Protein AF-A0A7C4MY46-F1 (afdb_monomer_lite)

Foldseek 3Di:
DVVVVVVVVVVVVVVVPPDDPDPDQPFPDWDADPNDTDGDGDPQADACADPVRDGRDVSHADPDCDPNPDDHQAKEFDPAADPVDNQKGWIAGSRHRDIDIDGPPPPPDHHYDDDDPDPPPPPPDPDPCVVVVVVVVVVVVVVVCVVPVPD

Structure (mmCIF, N/CA/C/O backbone):
data_AF-A0A7C4MY46-F1
#
_entry.id   AF-A0A7C4MY46-F1
#
loop_
_atom_site.group_PDB
_atom_site.id
_atom_site.type_symbol
_atom_site.label_atom_id
_atom_site.label_alt_id
_atom_site.label_comp_id
_atom_site.label_asym_id
_atom_site.label_entity_id
_atom_site.label_seq_id
_atom_site.pdbx_PDB_ins_code
_atom_site.Cartn_x
_atom_site.Cartn_y
_atom_site.Cartn_z
_atom_site.occupancy
_atom_site.B_iso_or_equiv
_atom_site.auth_seq_id
_atom_site.auth_comp_id
_atom_site.auth_asym_id
_atom_site.auth_atom_id
_atom_site.pdbx_PDB_model_num
ATOM 1 N N . MET A 1 1 ? -30.940 -7.535 53.874 1.00 59.25 1 MET A N 1
ATOM 2 C CA . MET A 1 1 ? -29.503 -7.270 53.611 1.00 59.25 1 MET A CA 1
ATOM 3 C C . MET A 1 1 ? -28.873 -8.304 52.675 1.00 59.25 1 MET A C 1
ATOM 5 O O . MET A 1 1 ? -28.311 -7.906 51.667 1.00 59.25 1 MET A O 1
ATOM 9 N N . LYS A 1 2 ? -29.052 -9.612 52.913 1.00 67.44 2 LYS A N 1
ATOM 10 C CA . LYS A 1 2 ? -28.410 -10.691 52.131 1.00 67.44 2 LYS A CA 1
ATOM 11 C C . LYS A 1 2 ? -28.708 -10.680 50.615 1.00 67.44 2 LYS A C 1
ATOM 13 O O . LYS A 1 2 ? -27.791 -10.806 49.820 1.00 67.44 2 LYS A O 1
ATOM 18 N N . LYS A 1 3 ? -29.957 -10.431 50.196 1.00 65.06 3 LYS A N 1
ATOM 19 C CA . LYS A 1 3 ? -30.348 -10.430 48.765 1.00 65.06 3 LYS A CA 1
ATOM 20 C C . LYS A 1 3 ? -29.743 -9.274 47.947 1.00 65.06 3 LYS A C 1
ATOM 22 O O . LYS A 1 3 ? -29.392 -9.471 46.793 1.00 65.06 3 LYS A O 1
ATOM 27 N N . LYS A 1 4 ? -29.588 -8.087 48.554 1.00 70.75 4 LYS A N 1
ATOM 28 C CA . LYS A 1 4 ? -28.952 -6.919 47.908 1.00 70.75 4 LYS A CA 1
ATOM 29 C C . LYS A 1 4 ? -27.445 -7.125 47.734 1.00 70.75 4 LYS A C 1
ATOM 31 O O . LYS A 1 4 ? -26.897 -6.714 46.723 1.00 70.75 4 LYS A O 1
ATOM 36 N N . LEU A 1 5 ? -26.810 -7.800 48.696 1.00 79.12 5 LEU A N 1
ATOM 37 C CA . LEU 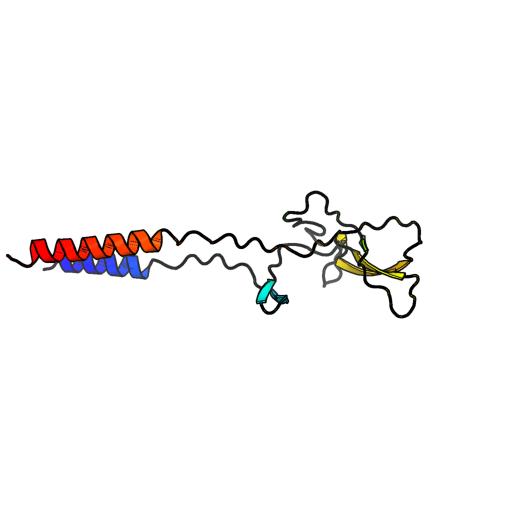A 1 5 ? -25.393 -8.155 48.631 1.00 79.12 5 LEU A CA 1
ATOM 38 C C . LEU A 1 5 ? -25.117 -9.144 47.489 1.00 79.12 5 LEU A C 1
ATOM 40 O O . LEU A 1 5 ? -24.181 -8.942 46.732 1.00 79.12 5 LEU A O 1
ATOM 44 N N . VAL A 1 6 ? -25.970 -10.161 47.324 1.00 81.75 6 VAL A N 1
ATOM 45 C CA . VAL A 1 6 ? -25.846 -11.156 46.243 1.00 81.75 6 VAL A CA 1
ATOM 46 C C . VAL A 1 6 ? -26.007 -10.514 44.862 1.00 81.75 6 VAL A C 1
ATOM 48 O O . VAL A 1 6 ? -25.220 -10.791 43.967 1.00 81.75 6 VAL A O 1
ATOM 51 N N . LEU A 1 7 ? -26.980 -9.614 44.697 1.00 81.50 7 LEU A N 1
ATOM 52 C CA . LEU A 1 7 ? -27.200 -8.895 43.436 1.00 81.50 7 LEU A CA 1
ATOM 53 C C . LEU A 1 7 ? -26.032 -7.969 43.077 1.00 81.50 7 LEU A C 1
ATOM 55 O O . LEU A 1 7 ? -25.641 -7.906 41.915 1.00 81.50 7 LEU A O 1
ATOM 59 N N . LEU A 1 8 ? -25.454 -7.296 44.078 1.00 84.56 8 LEU A N 1
ATOM 60 C CA . LEU A 1 8 ? -24.247 -6.495 43.895 1.00 84.56 8 LEU A CA 1
ATOM 61 C C . LEU A 1 8 ? -23.076 -7.382 43.457 1.00 84.56 8 LEU A C 1
ATOM 63 O O . LEU A 1 8 ? -22.384 -7.043 42.512 1.00 84.56 8 LEU A O 1
ATOM 67 N N . LEU A 1 9 ? -22.904 -8.544 44.091 1.00 84.19 9 LEU A N 1
ATOM 68 C CA . LEU A 1 9 ? -21.818 -9.473 43.784 1.00 84.19 9 LEU A CA 1
ATOM 69 C C . LEU A 1 9 ? -21.929 -10.033 42.360 1.00 84.19 9 LEU A C 1
ATOM 71 O O . LEU A 1 9 ? -20.932 -10.083 41.652 1.00 84.19 9 LEU A O 1
ATOM 75 N N . ILE A 1 10 ? -23.140 -10.377 41.911 1.00 82.88 10 ILE A N 1
ATOM 76 C CA . ILE A 1 10 ? -23.393 -10.831 40.534 1.00 82.88 10 ILE A CA 1
ATOM 77 C C . ILE A 1 10 ? -23.103 -9.711 39.528 1.00 82.88 10 ILE A C 1
ATOM 79 O O . ILE A 1 10 ? -22.441 -9.957 38.525 1.00 82.88 10 ILE A O 1
ATOM 83 N N . ALA A 1 11 ? -23.548 -8.479 39.796 1.00 79.50 11 ALA A N 1
ATOM 84 C CA . ALA A 1 11 ? -23.280 -7.342 38.917 1.00 79.50 11 ALA A CA 1
ATOM 85 C C . ALA A 1 11 ? -21.778 -7.032 38.823 1.00 79.50 11 ALA A C 1
ATOM 87 O O . ALA A 1 11 ? -21.272 -6.802 37.728 1.00 79.50 11 ALA A O 1
ATOM 88 N N . THR A 1 12 ? -21.053 -7.090 39.945 1.00 79.69 12 THR A N 1
ATOM 89 C CA . THR A 1 12 ? -19.595 -6.926 39.962 1.00 79.69 12 THR A CA 1
ATOM 90 C C . THR A 1 12 ? -18.913 -8.034 39.169 1.00 79.69 12 THR A C 1
ATOM 92 O O . THR A 1 12 ? -18.042 -7.745 38.363 1.00 79.69 12 THR A O 1
ATOM 95 N N . VAL A 1 13 ? -19.344 -9.288 39.327 1.00 80.25 13 VAL A N 1
ATOM 96 C CA . VAL A 1 13 ? -18.804 -10.424 38.567 1.00 80.25 13 VAL A CA 1
ATOM 97 C C . VAL A 1 13 ? -19.030 -10.232 37.064 1.00 80.25 13 VAL A C 1
ATOM 99 O O . VAL A 1 13 ? -18.082 -10.334 36.297 1.00 80.25 13 VAL A O 1
ATOM 102 N N . VAL A 1 14 ? -20.239 -9.871 36.630 1.00 73.94 14 VAL A N 1
ATOM 103 C CA . VAL A 1 14 ? -20.543 -9.638 35.205 1.00 73.94 14 VAL A CA 1
ATOM 104 C C . VAL A 1 14 ? -19.739 -8.465 34.631 1.00 73.94 14 VAL A C 1
ATOM 106 O O . VAL A 1 14 ? -19.230 -8.571 33.519 1.00 73.94 14 VAL A O 1
ATOM 109 N N . LEU A 1 15 ? -19.558 -7.383 35.393 1.00 73.56 15 LEU A N 1
ATOM 110 C CA . LEU A 1 15 ? -18.719 -6.245 34.992 1.00 73.56 15 LEU A CA 1
ATOM 111 C C . LEU A 1 15 ? -17.220 -6.584 34.989 1.00 73.56 15 LEU A C 1
ATOM 113 O O . LEU A 1 15 ? -16.466 -6.015 34.208 1.00 73.56 15 LEU A O 1
ATOM 117 N N . CYS A 1 16 ? -16.778 -7.531 35.819 1.00 70.25 16 CYS A N 1
ATOM 118 C CA . CYS A 1 16 ? -15.416 -8.060 35.770 1.00 70.25 16 CYS A CA 1
ATOM 119 C C . CYS A 1 16 ? -15.196 -9.017 34.583 1.00 70.25 16 CYS A C 1
ATOM 121 O O . CYS A 1 16 ? -14.059 -9.169 34.146 1.00 70.25 16 CYS A O 1
ATOM 123 N N . PHE A 1 17 ? -16.256 -9.639 34.051 1.00 63.88 17 PHE A N 1
ATOM 124 C CA . PHE A 1 17 ? -16.200 -10.538 32.890 1.00 63.88 17 PHE A CA 1
ATOM 125 C C . PHE A 1 17 ? -16.529 -9.865 31.549 1.00 63.88 17 PHE A C 1
ATOM 127 O O . PHE A 1 17 ? -16.391 -10.508 30.508 1.00 63.88 17 PHE A O 1
ATOM 134 N N . SER A 1 18 ? -16.903 -8.581 31.524 1.00 60.41 18 SER A N 1
ATOM 135 C CA . SER A 1 18 ? -16.981 -7.814 30.277 1.00 60.41 18 SER A CA 1
ATOM 136 C C . SER A 1 18 ? -15.571 -7.456 29.799 1.00 60.41 18 SER A C 1
ATOM 138 O O . SER A 1 18 ? -15.110 -6.323 29.935 1.00 60.41 18 SER A O 1
ATOM 140 N N . GLY A 1 19 ? -14.858 -8.451 29.277 1.00 62.50 19 GLY A N 1
ATOM 141 C CA . GLY A 1 19 ? -13.634 -8.236 28.522 1.00 62.50 19 GLY A CA 1
ATOM 142 C C . GLY A 1 19 ? -13.950 -7.486 27.231 1.00 62.50 19 GLY A C 1
ATOM 143 O O . GLY A 1 19 ? -14.938 -7.769 26.554 1.00 62.50 19 GLY A O 1
ATOM 144 N N . VAL A 1 20 ? -13.110 -6.514 26.890 1.00 61.84 20 VAL A N 1
ATOM 145 C CA . VAL A 1 20 ? -13.153 -5.849 25.587 1.00 61.84 20 VAL A CA 1
ATOM 146 C C . VAL A 1 20 ? -12.755 -6.894 24.544 1.00 61.84 20 VAL A C 1
ATOM 148 O O . VAL A 1 20 ? -11.622 -7.375 24.556 1.00 61.84 20 VAL A O 1
ATOM 151 N N . ALA A 1 21 ? -13.680 -7.288 23.670 1.00 49.81 21 ALA A N 1
ATOM 152 C CA . ALA A 1 21 ? -13.333 -8.089 22.504 1.00 49.81 21 ALA A CA 1
ATOM 153 C C . ALA A 1 21 ? -12.524 -7.198 21.552 1.00 49.81 21 ALA A C 1
ATOM 155 O O . ALA A 1 21 ? -13.084 -6.402 20.803 1.00 49.81 21 ALA A O 1
ATOM 156 N N . ASN A 1 22 ? -11.197 -7.284 21.632 1.00 54.50 22 ASN A N 1
ATOM 157 C CA . ASN A 1 22 ? -10.300 -6.613 20.701 1.00 54.50 22 ASN A CA 1
ATOM 158 C C . ASN A 1 22 ? -10.027 -7.559 19.531 1.00 54.50 22 ASN A C 1
ATOM 160 O O . ASN A 1 22 ? -9.252 -8.505 19.662 1.00 54.50 22 ASN A O 1
ATOM 164 N N . ALA A 1 23 ? -10.651 -7.300 18.383 1.00 48.16 23 ALA A N 1
ATOM 165 C CA . ALA A 1 23 ? -10.155 -7.819 17.115 1.00 48.16 23 ALA A CA 1
ATOM 166 C C . ALA A 1 23 ? -8.896 -7.011 16.765 1.00 48.16 23 ALA A C 1
ATOM 168 O O . ALA A 1 23 ? -8.983 -5.865 16.327 1.00 48.16 23 ALA A O 1
ATOM 169 N N . TYR A 1 24 ? -7.719 -7.557 17.070 1.00 50.22 24 TYR A N 1
ATOM 170 C CA . TYR A 1 24 ? -6.454 -6.901 16.755 1.00 50.22 24 TYR A CA 1
ATOM 171 C C . TYR A 1 24 ? -6.040 -7.275 15.333 1.00 50.22 24 TYR A C 1
ATOM 173 O O . TYR A 1 24 ? -5.663 -8.415 15.072 1.00 50.22 24 TYR A O 1
ATOM 181 N N . PHE A 1 25 ? -6.095 -6.311 14.419 1.00 52.97 25 PHE A N 1
ATOM 182 C CA . PHE A 1 25 ? -5.407 -6.433 13.139 1.00 52.97 25 PHE A CA 1
ATOM 183 C C . PHE A 1 25 ? -3.900 -6.366 13.396 1.00 52.97 25 PHE A C 1
ATOM 185 O O . PHE A 1 25 ? -3.423 -5.440 14.056 1.00 52.97 25 PHE A O 1
ATOM 192 N N . GLY A 1 26 ? -3.152 -7.358 12.906 1.00 54.44 26 GLY A N 1
ATOM 193 C CA . GLY A 1 26 ? -1.701 -7.428 13.054 1.00 54.44 26 GLY A CA 1
ATOM 194 C C . GLY A 1 26 ? -1.027 -6.215 12.414 1.00 54.44 26 GLY A C 1
ATOM 195 O O . GLY A 1 26 ? -0.856 -6.156 11.200 1.00 54.44 26 GLY A O 1
ATOM 196 N N . LYS A 1 27 ? -0.655 -5.231 13.233 1.00 59.16 27 LYS A N 1
ATOM 197 C CA . LYS A 1 27 ? 0.074 -4.043 12.791 1.00 59.16 27 LYS A CA 1
ATOM 198 C C . LYS A 1 27 ? 1.503 -4.434 12.421 1.00 59.16 27 LYS A C 1
ATOM 200 O O . LYS A 1 27 ? 2.279 -4.808 13.295 1.00 59.16 27 LYS A O 1
ATOM 205 N N . ILE A 1 28 ? 1.861 -4.290 11.147 1.00 60.91 28 ILE A N 1
ATOM 206 C CA . ILE A 1 28 ? 3.232 -4.538 10.668 1.00 60.91 28 ILE A CA 1
ATOM 207 C C . ILE A 1 28 ? 4.094 -3.269 10.640 1.00 60.91 28 ILE A C 1
ATOM 209 O O . ILE A 1 28 ? 5.316 -3.353 10.562 1.00 60.91 28 ILE A O 1
ATOM 213 N N . GLY A 1 29 ? 3.478 -2.086 10.735 1.00 68.00 29 GLY A N 1
ATOM 214 C CA . GLY A 1 29 ? 4.193 -0.811 10.766 1.00 68.00 29 GLY A CA 1
ATOM 215 C C . GLY A 1 29 ? 3.273 0.410 10.769 1.00 68.00 29 GLY A C 1
ATOM 216 O O . GLY A 1 29 ? 2.050 0.292 10.874 1.00 68.00 29 GLY A O 1
ATOM 217 N N . THR A 1 30 ? 3.870 1.595 10.662 1.00 65.31 30 THR A N 1
ATOM 218 C CA . THR A 1 30 ? 3.178 2.879 10.461 1.00 65.31 30 THR A CA 1
ATOM 219 C C . THR A 1 30 ? 3.815 3.630 9.303 1.00 65.31 30 THR A C 1
ATOM 221 O O . THR A 1 30 ? 5.034 3.780 9.286 1.00 65.31 30 THR A O 1
ATOM 224 N N . ALA A 1 31 ? 3.007 4.130 8.372 1.00 64.50 31 ALA A N 1
ATOM 225 C CA . ALA A 1 31 ? 3.444 5.062 7.338 1.00 64.50 31 ALA A CA 1
ATOM 226 C C . ALA A 1 31 ? 2.973 6.479 7.691 1.00 64.50 31 ALA A C 1
ATOM 228 O O . ALA A 1 31 ? 1.809 6.664 8.041 1.00 64.50 31 ALA A O 1
ATOM 229 N N . ASN A 1 32 ? 3.851 7.478 7.586 1.00 74.31 32 ASN A N 1
ATOM 230 C CA . ASN A 1 32 ? 3.467 8.882 7.729 1.00 74.31 32 ASN A CA 1
ATOM 231 C C . ASN A 1 32 ? 3.147 9.464 6.346 1.00 74.31 32 ASN A C 1
ATOM 233 O O . ASN A 1 32 ? 3.999 9.459 5.459 1.00 74.31 32 ASN A O 1
ATOM 237 N N . TYR A 1 33 ? 1.925 9.960 6.159 1.00 50.50 33 TYR A N 1
ATOM 238 C CA . TYR A 1 33 ? 1.517 10.645 4.934 1.00 50.50 33 TYR A CA 1
ATOM 239 C C . TYR A 1 33 ? 0.789 11.941 5.287 1.00 50.50 33 TYR A C 1
ATOM 241 O O . TYR A 1 33 ? -0.206 11.934 6.015 1.00 50.50 33 TYR A O 1
ATOM 249 N N . LEU A 1 34 ? 1.302 13.070 4.789 1.00 68.25 34 LEU A N 1
ATOM 250 C CA . LEU A 1 34 ? 0.796 14.417 5.093 1.00 68.25 34 LEU A CA 1
ATOM 251 C C . LEU A 1 34 ? 0.714 14.712 6.606 1.00 68.25 34 LEU A C 1
ATOM 253 O O . LEU A 1 34 ? -0.233 15.341 7.075 1.00 68.25 34 LEU A O 1
ATOM 257 N N . GLY A 1 35 ? 1.691 14.232 7.383 1.00 78.62 35 GLY A N 1
ATOM 258 C CA . GLY A 1 35 ? 1.763 14.473 8.827 1.00 78.62 35 GLY A CA 1
ATOM 259 C C . GLY A 1 35 ? 0.797 13.635 9.668 1.00 78.62 35 GLY A C 1
ATOM 260 O O . GLY A 1 35 ? 0.684 13.875 10.868 1.00 78.62 35 GLY A O 1
ATOM 261 N N . ARG A 1 36 ? 0.110 12.652 9.070 1.00 64.88 36 ARG A N 1
ATOM 262 C CA . ARG A 1 36 ? -0.701 11.662 9.792 1.00 64.88 36 ARG A CA 1
ATOM 263 C C . ARG A 1 36 ? -0.086 10.275 9.688 1.00 64.88 36 ARG A C 1
ATOM 265 O O . ARG A 1 36 ? 0.359 9.878 8.613 1.00 64.88 36 ARG A O 1
ATOM 272 N N . ASP A 1 37 ? -0.121 9.542 10.796 1.00 78.56 37 ASP A N 1
ATOM 273 C CA . ASP A 1 37 ? 0.337 8.157 10.861 1.00 78.56 37 ASP A CA 1
ATOM 274 C C . ASP A 1 37 ? -0.802 7.203 10.494 1.00 78.56 37 ASP A C 1
ATOM 276 O O . ASP A 1 37 ? -1.866 7.203 11.116 1.00 78.56 37 ASP A O 1
ATOM 280 N N . TYR A 1 38 ? -0.564 6.366 9.492 1.00 63.09 38 TYR A N 1
ATOM 281 C CA . TYR A 1 38 ? -1.462 5.307 9.050 1.00 63.09 38 TYR A CA 1
ATOM 282 C C . TYR A 1 38 ? -0.866 3.967 9.463 1.00 63.09 38 TYR A C 1
ATOM 284 O O . TYR A 1 38 ? 0.312 3.702 9.221 1.00 63.09 38 TYR A O 1
ATOM 292 N N . ASN A 1 39 ? -1.665 3.108 10.095 1.00 64.25 39 ASN A N 1
ATOM 293 C CA . ASN A 1 39 ? -1.233 1.743 10.378 1.00 64.25 39 ASN A CA 1
ATOM 294 C C . ASN A 1 39 ? -1.138 0.970 9.057 1.00 64.25 39 ASN A C 1
ATOM 296 O O . ASN A 1 39 ? -2.101 0.927 8.295 1.00 64.25 39 ASN A O 1
ATOM 300 N N . LEU A 1 40 ? 0.011 0.344 8.813 1.00 60.22 40 LEU A N 1
ATOM 301 C CA . LEU A 1 40 ? 0.175 -0.617 7.731 1.00 60.22 40 LEU A CA 1
ATOM 302 C C . LEU A 1 40 ? -0.437 -1.935 8.212 1.00 60.22 40 LEU A C 1
ATOM 304 O O . LEU A 1 40 ? 0.064 -2.556 9.156 1.00 60.22 40 LEU A O 1
ATOM 308 N N . ILE A 1 41 ? -1.561 -2.302 7.607 1.00 56.72 41 ILE A N 1
ATOM 309 C CA . ILE A 1 41 ? -2.269 -3.558 7.847 1.00 56.72 41 ILE A CA 1
ATOM 310 C C . ILE A 1 41 ? -1.864 -4.488 6.703 1.00 56.72 41 ILE A C 1
ATOM 312 O O . ILE A 1 41 ? -1.993 -4.117 5.539 1.00 56.72 41 ILE A O 1
ATOM 316 N N . TYR A 1 42 ? -1.306 -5.652 7.028 1.00 57.44 42 TYR A N 1
ATOM 317 C CA . TYR A 1 42 ? -0.928 -6.659 6.040 1.00 57.44 42 TYR A CA 1
ATOM 318 C C . TYR A 1 42 ? -1.959 -7.772 6.063 1.00 57.44 42 TYR A C 1
ATOM 320 O O . TYR A 1 42 ? -2.093 -8.450 7.082 1.00 57.44 42 TYR A O 1
ATOM 328 N N . GLU A 1 43 ? -2.649 -7.982 4.946 1.00 55.75 43 GLU A N 1
ATOM 329 C CA . GLU A 1 43 ? -3.374 -9.230 4.746 1.00 55.75 43 GLU A CA 1
ATOM 330 C C . GLU A 1 43 ? -2.760 -9.997 3.580 1.00 55.75 43 GLU A C 1
ATOM 332 O O . GLU A 1 43 ? -2.830 -9.570 2.433 1.00 55.75 43 GLU A O 1
ATOM 337 N N . GLY A 1 44 ? -2.142 -11.130 3.908 1.00 60.88 44 GLY A N 1
ATOM 338 C CA . GLY A 1 44 ? -2.202 -12.343 3.094 1.00 60.88 44 GLY A CA 1
ATOM 339 C C . GLY A 1 44 ? -1.356 -12.441 1.828 1.00 60.88 44 GLY A C 1
ATOM 340 O O . GLY A 1 44 ? -1.271 -13.542 1.302 1.00 60.88 44 GLY A O 1
ATOM 341 N N . GLU A 1 45 ? -0.723 -11.374 1.343 1.00 65.38 45 GLU A N 1
ATOM 342 C CA . GLU A 1 45 ? -0.011 -11.439 0.058 1.00 65.38 45 GLU A CA 1
ATOM 343 C C . GLU A 1 45 ? 1.344 -12.144 0.157 1.00 65.38 45 GLU A C 1
ATOM 345 O O . GLU A 1 45 ? 2.343 -11.555 0.583 1.00 65.38 45 GLU A O 1
ATOM 350 N N . LEU A 1 46 ? 1.379 -13.420 -0.227 1.00 74.50 46 LEU A N 1
ATOM 351 C CA . LEU A 1 46 ? 2.565 -14.267 -0.174 1.00 74.50 46 LEU A CA 1
ATOM 352 C C . LEU A 1 46 ? 3.270 -14.319 -1.537 1.00 74.50 46 LEU A C 1
ATOM 354 O O . LEU A 1 46 ? 2.639 -14.521 -2.576 1.00 74.50 46 LEU A O 1
ATOM 358 N N . GLY A 1 47 ? 4.597 -14.184 -1.525 1.00 76.81 47 GLY A N 1
ATOM 359 C CA . GLY A 1 47 ? 5.417 -14.337 -2.727 1.00 76.81 47 GLY A CA 1
ATOM 360 C C . GLY A 1 47 ? 5.423 -15.774 -3.252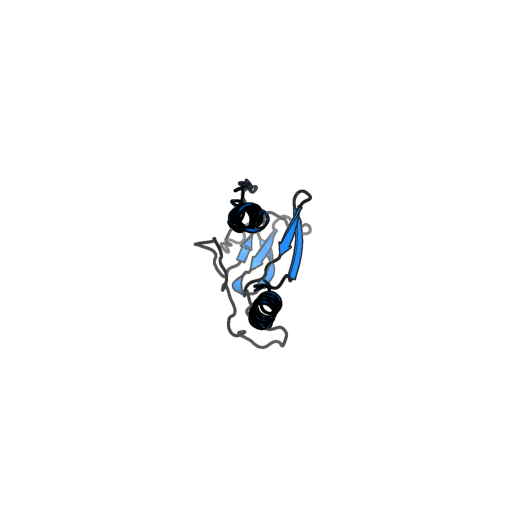 1.00 76.81 47 GLY A C 1
ATOM 361 O O . GLY A 1 47 ? 5.122 -16.720 -2.529 1.00 76.81 47 GLY A O 1
ATOM 362 N N . TYR A 1 48 ? 5.797 -15.949 -4.521 1.00 81.88 48 TYR A N 1
ATOM 363 C CA . TYR A 1 48 ? 5.861 -17.266 -5.173 1.00 81.88 48 TYR A CA 1
ATOM 364 C C . TYR A 1 48 ? 6.824 -18.247 -4.484 1.00 81.88 48 TYR A C 1
ATOM 366 O O . TYR A 1 48 ? 6.586 -19.457 -4.480 1.00 81.88 48 TYR A O 1
ATOM 374 N N . GLN A 1 49 ? 7.903 -17.731 -3.891 1.00 84.25 49 GLN A N 1
ATOM 375 C CA . GLN A 1 49 ? 8.891 -18.509 -3.144 1.00 84.25 49 GLN A CA 1
ATOM 376 C C . GLN A 1 49 ? 8.871 -18.112 -1.669 1.00 84.25 49 GLN A C 1
ATOM 378 O O . GLN A 1 49 ? 8.916 -16.925 -1.337 1.00 84.25 49 GLN A O 1
ATOM 383 N N . ALA A 1 50 ? 8.868 -19.109 -0.788 1.00 81.00 50 ALA A N 1
ATOM 384 C CA . ALA A 1 50 ? 8.997 -18.884 0.642 1.00 81.00 50 ALA A CA 1
ATOM 385 C C . ALA A 1 50 ? 10.446 -18.542 1.024 1.00 81.00 50 ALA A C 1
ATOM 387 O O . ALA A 1 50 ? 11.399 -18.825 0.297 1.00 81.00 50 ALA A O 1
ATOM 388 N N . LYS A 1 51 ? 10.633 -17.957 2.215 1.00 80.62 51 LYS A N 1
ATOM 389 C CA . LYS A 1 51 ? 11.964 -17.565 2.725 1.00 80.62 51 LYS A CA 1
ATOM 390 C C . LYS A 1 51 ? 12.926 -18.740 2.914 1.00 80.62 51 LYS A C 1
ATOM 392 O O . LYS A 1 51 ? 14.132 -18.530 2.962 1.00 80.62 51 LYS A O 1
ATOM 397 N N . ASP A 1 52 ? 12.398 -19.951 3.051 1.00 86.00 52 ASP A N 1
ATOM 398 C CA . ASP A 1 52 ? 13.174 -21.189 3.141 1.00 86.00 52 ASP A CA 1
ATOM 399 C C . ASP A 1 52 ? 13.550 -21.769 1.763 1.00 86.00 52 ASP A C 1
ATOM 401 O O . ASP A 1 52 ? 14.169 -22.828 1.690 1.00 86.00 52 ASP A O 1
ATOM 405 N N . GLY A 1 53 ? 13.199 -21.075 0.674 1.00 82.12 53 GLY A N 1
ATOM 406 C CA . GLY A 1 53 ? 13.474 -21.488 -0.698 1.00 82.12 53 GLY A CA 1
ATOM 407 C C . GLY A 1 53 ? 12.490 -22.517 -1.254 1.00 82.12 53 GLY A C 1
ATOM 408 O O . GLY A 1 53 ? 12.688 -22.976 -2.378 1.00 82.12 53 GLY A O 1
ATOM 409 N N . SER A 1 54 ? 11.438 -22.891 -0.517 1.00 85.56 54 SER A N 1
ATOM 410 C CA . SER A 1 54 ? 10.384 -23.761 -1.044 1.00 85.56 54 SER A CA 1
ATOM 411 C C . SER A 1 54 ? 9.511 -23.032 -2.076 1.00 85.56 54 SER A C 1
ATOM 413 O O . SER A 1 54 ? 9.211 -21.841 -1.945 1.00 85.56 54 SER A O 1
ATOM 415 N N . TYR A 1 55 ? 9.124 -23.748 -3.137 1.00 85.31 55 TYR A N 1
ATOM 416 C CA . TYR A 1 55 ? 8.308 -23.217 -4.228 1.00 85.31 55 TYR A CA 1
ATOM 417 C C . TYR A 1 55 ? 7.386 -24.293 -4.839 1.00 85.31 55 TYR A C 1
ATOM 419 O O . TYR A 1 55 ? 7.803 -25.449 -4.957 1.00 85.31 55 TYR A O 1
ATOM 427 N N . PRO A 1 56 ? 6.161 -23.930 -5.277 1.00 82.81 56 PRO A N 1
ATOM 428 C CA . PRO A 1 56 ? 5.479 -22.665 -4.987 1.00 82.81 56 PRO A CA 1
ATOM 429 C C . PRO A 1 56 ? 4.990 -22.604 -3.525 1.00 82.81 56 PRO A C 1
ATOM 431 O O . PRO A 1 56 ? 4.517 -23.604 -2.984 1.00 82.81 56 PRO A O 1
ATOM 434 N N . GLN A 1 57 ? 5.091 -21.439 -2.879 1.00 84.44 57 GLN A N 1
ATOM 435 C CA . GLN A 1 57 ? 4.624 -21.241 -1.499 1.00 84.44 57 GLN A CA 1
ATOM 436 C C . GLN A 1 57 ? 3.097 -21.442 -1.403 1.00 84.44 57 GLN A C 1
ATOM 438 O O . GLN A 1 57 ? 2.366 -20.784 -2.130 1.00 84.44 57 GLN A O 1
ATOM 443 N N . PRO A 1 58 ? 2.549 -22.285 -0.511 1.00 84.19 58 PRO A N 1
ATOM 444 C CA . PRO A 1 58 ? 1.097 -22.432 -0.382 1.00 84.19 58 PRO A CA 1
ATOM 445 C C . PRO A 1 58 ? 0.392 -21.092 -0.106 1.00 84.19 58 PRO A C 1
ATOM 447 O O . PRO A 1 58 ? 0.788 -20.366 0.804 1.00 84.19 58 PRO A O 1
ATOM 450 N N . GLY A 1 59 ? -0.650 -20.777 -0.882 1.00 81.12 59 GLY A N 1
ATOM 451 C CA . GLY A 1 59 ? -1.360 -19.493 -0.792 1.00 81.12 59 GLY A CA 1
ATOM 452 C C . GLY A 1 59 ? -0.619 -18.307 -1.421 1.00 81.12 59 GLY A C 1
ATOM 453 O O . GLY A 1 59 ? -0.918 -17.171 -1.078 1.00 81.12 59 GLY A O 1
ATOM 454 N N . TRP A 1 60 ? 0.362 -18.557 -2.294 1.00 82.06 60 TRP A N 1
ATOM 455 C CA . TRP A 1 60 ? 1.048 -17.517 -3.060 1.00 82.06 60 TRP A CA 1
ATOM 456 C C . TRP A 1 60 ? 0.121 -16.775 -4.032 1.00 82.06 60 TRP A C 1
ATOM 458 O O . TRP A 1 60 ? -0.880 -17.317 -4.507 1.00 82.06 60 TRP A O 1
ATOM 468 N N . GLY A 1 61 ? 0.536 -15.566 -4.404 1.00 77.81 61 GLY A N 1
ATOM 469 C CA . GLY A 1 61 ? -0.181 -14.720 -5.351 1.00 77.81 61 GLY A CA 1
ATOM 470 C C . GLY A 1 61 ? -1.227 -13.837 -4.679 1.00 77.81 61 GLY A C 1
ATOM 471 O O . GLY A 1 61 ? -1.288 -13.771 -3.457 1.00 77.81 61 GLY A O 1
ATOM 472 N N . LEU A 1 62 ? -2.024 -13.170 -5.519 1.00 80.25 62 LEU A N 1
ATOM 473 C CA . LEU A 1 62 ? -2.887 -12.048 -5.155 1.00 80.25 62 LEU A CA 1
ATOM 474 C C . LEU A 1 62 ? -4.114 -12.494 -4.339 1.00 80.25 62 LEU A C 1
ATOM 476 O O . LEU A 1 62 ? -5.162 -12.809 -4.904 1.00 80.25 62 LEU A O 1
ATOM 480 N N . CYS A 1 63 ? -3.966 -12.575 -3.019 1.00 77.38 63 CYS A N 1
ATOM 481 C CA . CYS A 1 63 ? -4.996 -13.075 -2.099 1.00 77.38 63 CYS A CA 1
ATOM 482 C C . CYS A 1 63 ? -5.836 -11.966 -1.443 1.00 77.38 63 CYS A C 1
ATOM 484 O O . CYS A 1 63 ? -6.869 -12.253 -0.838 1.00 77.38 63 CYS A O 1
ATOM 486 N N . ASN A 1 64 ? -5.408 -10.712 -1.556 1.00 73.38 64 ASN A N 1
ATOM 487 C CA . ASN A 1 64 ? -6.044 -9.533 -0.995 1.00 73.38 64 ASN A CA 1
ATOM 488 C C . ASN A 1 64 ? -5.977 -8.353 -1.973 1.00 73.38 64 ASN A C 1
ATOM 490 O O . ASN A 1 64 ? -5.087 -7.502 -1.945 1.00 73.38 64 ASN A O 1
ATOM 494 N N . THR A 1 65 ? -7.006 -8.261 -2.803 1.00 75.50 65 THR A N 1
ATOM 495 C CA . THR A 1 65 ? -7.157 -7.166 -3.759 1.00 75.50 65 THR A CA 1
ATOM 496 C C . THR A 1 65 ? -7.875 -5.951 -3.186 1.00 75.50 65 THR A C 1
ATOM 498 O O . THR A 1 65 ? -7.900 -4.921 -3.850 1.00 75.50 65 THR A O 1
ATOM 501 N N . GLY A 1 66 ? -8.455 -6.023 -1.980 1.00 77.00 66 GLY A N 1
ATOM 502 C CA . GLY A 1 66 ? -9.255 -4.934 -1.408 1.00 77.00 66 GLY A CA 1
ATOM 503 C C . GLY A 1 66 ? -10.272 -4.358 -2.406 1.00 77.00 66 GLY A C 1
ATOM 504 O O . GLY A 1 66 ? -11.013 -5.106 -3.038 1.00 77.00 66 GLY A O 1
ATOM 505 N N . ASP A 1 67 ? -10.252 -3.033 -2.581 1.00 77.88 67 ASP A N 1
ATOM 506 C CA . ASP A 1 67 ? -11.121 -2.283 -3.506 1.00 77.88 67 ASP A CA 1
ATOM 507 C C . ASP A 1 67 ? -10.671 -2.340 -4.988 1.00 77.88 67 ASP A C 1
ATOM 509 O O . ASP A 1 67 ? -11.221 -1.633 -5.836 1.00 77.88 67 ASP A O 1
ATOM 513 N N . PHE A 1 68 ? -9.637 -3.116 -5.332 1.00 78.50 68 PHE A N 1
ATOM 514 C CA . PHE A 1 68 ? -9.123 -3.196 -6.701 1.00 78.50 68 PHE A CA 1
ATOM 515 C C . PHE A 1 68 ? -9.754 -4.362 -7.485 1.00 78.50 68 PHE A C 1
ATOM 517 O O . PHE A 1 68 ? -9.288 -5.496 -7.416 1.00 78.50 68 PHE A O 1
ATOM 524 N N . ASP A 1 69 ? -10.750 -4.066 -8.324 1.00 79.31 69 ASP A N 1
ATOM 525 C CA . ASP A 1 69 ? -11.492 -5.075 -9.112 1.00 79.31 69 ASP A CA 1
ATOM 526 C C . ASP A 1 69 ? -10.681 -5.749 -10.241 1.00 79.31 69 ASP A C 1
ATOM 528 O O . ASP A 1 69 ? -11.049 -6.810 -10.749 1.00 79.31 69 ASP A O 1
ATOM 532 N N . HIS A 1 70 ? -9.578 -5.129 -10.670 1.00 82.69 70 HIS A N 1
ATOM 533 C CA . HIS A 1 70 ? -8.787 -5.567 -11.830 1.00 82.69 70 HIS A CA 1
ATOM 534 C C . HIS A 1 70 ? -7.285 -5.648 -11.544 1.00 82.69 70 HIS A C 1
ATOM 536 O O . HIS A 1 70 ? -6.463 -5.580 -12.463 1.00 82.69 70 HIS A O 1
ATOM 542 N N . LEU A 1 71 ? -6.913 -5.773 -10.269 1.00 86.31 71 LEU A N 1
ATOM 543 C CA . LEU A 1 71 ? -5.524 -6.002 -9.902 1.00 86.31 71 LEU A CA 1
ATOM 544 C C . LEU A 1 71 ? -5.117 -7.417 -10.331 1.00 86.31 71 LEU A C 1
ATOM 546 O O . LEU A 1 71 ? -5.817 -8.389 -10.059 1.00 86.31 71 LEU A O 1
ATOM 550 N N . GLN A 1 72 ? -3.995 -7.525 -11.034 1.00 86.25 72 GLN A N 1
ATOM 551 C CA . GLN A 1 72 ? -3.459 -8.793 -11.514 1.00 86.25 72 GLN A CA 1
ATOM 552 C C . GLN A 1 72 ? -2.170 -9.130 -10.770 1.00 86.25 72 GLN A C 1
ATOM 554 O O . GLN A 1 72 ? -1.408 -8.247 -10.381 1.00 86.25 72 GLN A O 1
ATOM 559 N N . ALA A 1 73 ? -1.881 -10.423 -10.628 1.00 85.56 73 ALA A N 1
ATOM 560 C CA . ALA A 1 73 ? -0.616 -10.921 -10.091 1.00 85.56 73 ALA A CA 1
ATOM 561 C C . ALA A 1 73 ? 0.545 -10.751 -11.101 1.00 85.56 73 ALA A C 1
ATOM 563 O O . ALA A 1 73 ? 1.273 -11.698 -11.380 1.00 85.56 73 ALA A O 1
ATOM 564 N N . ALA A 1 74 ? 0.705 -9.554 -11.663 1.00 85.50 74 ALA A N 1
ATOM 565 C CA . ALA A 1 74 ? 1.641 -9.211 -12.730 1.00 85.50 74 ALA A CA 1
ATOM 566 C C . ALA A 1 74 ? 2.577 -8.066 -12.307 1.00 85.50 74 ALA A C 1
ATOM 568 O O . ALA A 1 74 ? 2.494 -7.568 -11.180 1.00 85.50 74 ALA A O 1
ATOM 569 N N . ALA A 1 75 ? 3.471 -7.666 -13.212 1.00 87.50 75 ALA A N 1
ATOM 570 C CA . ALA A 1 75 ? 4.343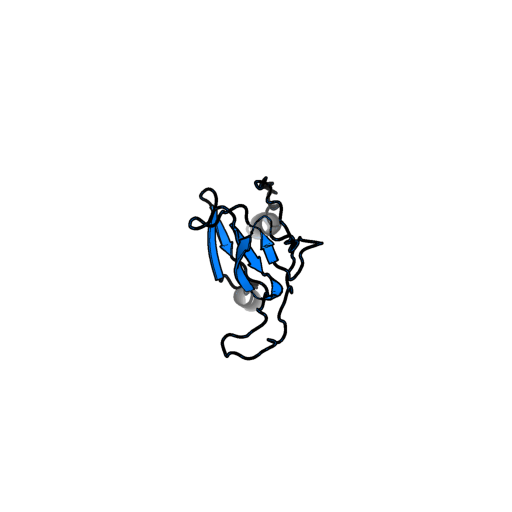 -6.516 -13.027 1.00 87.50 75 ALA A CA 1
ATOM 571 C C . ALA A 1 75 ? 3.651 -5.200 -13.415 1.00 87.50 75 ALA A C 1
ATOM 573 O O . ALA A 1 75 ? 2.991 -5.103 -14.455 1.00 87.50 75 ALA A O 1
ATOM 574 N N . TYR A 1 76 ? 3.820 -4.193 -12.559 1.00 88.69 76 TYR A N 1
ATOM 575 C CA . TYR A 1 76 ? 3.275 -2.851 -12.717 1.00 88.69 76 TYR A CA 1
ATOM 576 C C . TYR A 1 76 ? 4.392 -1.815 -12.714 1.00 88.69 76 TYR A C 1
ATOM 578 O O . TYR A 1 76 ? 5.235 -1.812 -11.814 1.00 88.69 76 TYR A O 1
ATOM 586 N N . TRP A 1 77 ? 4.354 -0.894 -13.676 1.00 89.69 77 TRP A N 1
ATOM 587 C CA . TRP A 1 77 ? 5.253 0.255 -13.694 1.00 89.69 77 TRP A CA 1
ATOM 588 C C . TRP A 1 77 ? 4.960 1.229 -12.556 1.00 89.69 77 TRP A C 1
ATOM 590 O O . TRP A 1 77 ? 3.805 1.516 -12.229 1.00 89.69 77 TRP A O 1
ATOM 600 N N . SER A 1 78 ? 6.025 1.830 -12.036 1.00 85.44 78 SER A N 1
ATOM 601 C CA . SER A 1 78 ? 5.964 3.073 -11.277 1.00 85.44 78 SER A CA 1
ATOM 602 C C . SER A 1 78 ? 6.349 4.266 -12.155 1.00 85.44 78 SER A C 1
ATOM 604 O O . SER A 1 78 ? 7.026 4.126 -13.171 1.00 85.44 78 SER A O 1
ATOM 606 N N . SER A 1 79 ? 5.967 5.473 -11.737 1.00 84.00 79 SER A N 1
ATOM 607 C CA . SER A 1 79 ? 6.403 6.714 -12.391 1.00 84.00 79 SER A CA 1
ATOM 608 C C . SER A 1 79 ? 7.853 7.101 -12.064 1.00 84.00 79 SER A C 1
ATOM 610 O O . SER A 1 79 ? 8.285 8.196 -12.417 1.00 84.00 79 SER A O 1
ATOM 612 N N . THR A 1 80 ? 8.589 6.265 -11.328 1.00 89.38 80 THR A N 1
ATOM 613 C CA . THR A 1 80 ? 9.964 6.544 -10.912 1.00 89.38 80 THR A CA 1
ATOM 614 C C . THR A 1 80 ? 10.935 5.986 -11.944 1.00 89.38 80 THR A C 1
ATOM 616 O O . THR A 1 80 ? 11.004 4.778 -12.159 1.00 89.38 80 THR A O 1
ATOM 619 N N . GLU A 1 81 ? 11.715 6.867 -12.564 1.00 93.00 81 GLU A N 1
ATOM 620 C CA . GLU A 1 81 ? 12.756 6.470 -13.513 1.00 93.00 81 GLU A CA 1
ATOM 621 C C . GLU A 1 81 ? 13.954 5.835 -12.804 1.00 93.00 81 GLU A C 1
ATOM 623 O O . GLU A 1 81 ? 14.309 6.202 -11.677 1.00 93.00 81 GLU A O 1
ATOM 628 N N . TYR A 1 82 ? 14.603 4.889 -13.480 1.00 92.75 82 TYR A N 1
ATOM 629 C CA . TYR A 1 82 ? 15.853 4.329 -12.994 1.00 92.75 82 TYR A CA 1
ATOM 630 C C . TYR A 1 82 ? 16.995 5.319 -13.254 1.00 92.75 82 TYR A C 1
ATOM 632 O O . TYR A 1 82 ? 17.310 5.657 -14.392 1.00 92.75 82 TYR A O 1
ATOM 640 N N . SER A 1 83 ? 17.633 5.804 -12.189 1.00 94.44 83 SER A N 1
ATOM 641 C CA . SER A 1 83 ? 18.568 6.937 -12.270 1.00 94.44 83 SER A CA 1
ATOM 642 C C . SER A 1 83 ? 19.813 6.679 -13.125 1.00 94.44 83 SER A C 1
ATOM 644 O O . SER A 1 83 ? 20.377 7.622 -13.675 1.00 94.44 83 SER A O 1
ATOM 646 N N . LEU A 1 84 ? 20.249 5.421 -13.236 1.00 95.19 84 LEU A N 1
ATOM 647 C CA . LEU A 1 84 ? 21.417 5.021 -14.028 1.00 95.19 84 LEU A CA 1
ATOM 648 C C . LEU A 1 84 ? 21.102 4.884 -15.525 1.00 95.19 84 LEU A C 1
ATOM 650 O O . LEU A 1 84 ? 21.998 5.054 -16.349 1.00 95.19 84 LEU A O 1
ATOM 654 N N . ASN A 1 85 ? 19.846 4.603 -15.879 1.00 92.31 85 ASN A N 1
ATOM 655 C CA . ASN A 1 85 ? 19.383 4.531 -17.259 1.00 92.31 85 ASN A CA 1
ATOM 656 C C . ASN A 1 85 ? 17.948 5.067 -17.354 1.00 92.31 85 ASN A C 1
ATOM 658 O O . ASN A 1 85 ? 17.000 4.316 -17.124 1.00 92.31 85 ASN A O 1
ATOM 662 N N . PRO A 1 86 ? 17.765 6.329 -17.774 1.00 91.75 86 PRO A N 1
ATOM 663 C CA . PRO A 1 86 ? 16.441 6.921 -17.940 1.00 91.75 86 PRO A CA 1
ATOM 664 C C . PRO A 1 86 ? 15.590 6.276 -19.039 1.00 91.75 86 PRO A C 1
ATOM 666 O O . PRO A 1 86 ? 14.463 6.709 -19.244 1.00 91.75 86 PRO A O 1
ATOM 669 N N . SER A 1 87 ? 16.092 5.285 -19.782 1.00 90.94 87 SER A N 1
ATOM 670 C CA . SER A 1 87 ? 15.255 4.459 -20.668 1.00 90.94 87 SER A CA 1
ATOM 671 C C . SER A 1 87 ? 14.437 3.424 -19.889 1.00 90.94 87 SER A C 1
ATOM 673 O O . SER A 1 87 ? 13.461 2.902 -20.429 1.00 90.94 87 SER A O 1
ATOM 675 N N . ASP A 1 88 ? 14.790 3.190 -18.623 1.00 91.19 88 ASP A N 1
ATOM 676 C CA . ASP A 1 88 ? 14.152 2.234 -17.730 1.00 91.19 88 ASP A CA 1
ATOM 677 C C . ASP A 1 88 ? 13.328 2.945 -16.640 1.00 91.19 88 ASP A C 1
ATOM 679 O O . ASP A 1 88 ? 13.579 4.100 -16.274 1.00 91.19 88 ASP A O 1
ATOM 683 N N . ALA A 1 89 ? 12.332 2.248 -16.103 1.00 90.62 89 ALA A N 1
ATOM 684 C CA . ALA A 1 89 ? 11.559 2.668 -14.936 1.00 90.62 89 ALA A CA 1
ATOM 685 C C . ALA A 1 89 ? 11.567 1.566 -13.874 1.00 90.62 89 ALA A C 1
ATOM 687 O O . ALA A 1 89 ? 11.900 0.423 -14.171 1.00 90.62 89 ALA A O 1
ATOM 688 N N . TRP A 1 90 ? 11.229 1.910 -12.632 1.00 91.94 90 TRP A N 1
ATOM 689 C CA . TRP A 1 90 ? 11.035 0.920 -11.572 1.00 91.94 90 TRP A CA 1
ATOM 690 C C . TRP A 1 90 ? 9.692 0.211 -11.733 1.00 91.94 90 TRP A C 1
ATOM 692 O O . TRP A 1 90 ? 8.675 0.874 -11.964 1.00 91.94 90 TRP A O 1
ATOM 702 N N . ASP A 1 91 ? 9.674 -1.102 -11.526 1.00 89.50 91 ASP A N 1
ATOM 703 C CA . ASP A 1 91 ? 8.479 -1.943 -11.545 1.00 89.50 91 ASP A CA 1
ATOM 704 C C . ASP A 1 91 ? 8.331 -2.791 -10.272 1.00 89.50 91 ASP A C 1
ATOM 706 O O . ASP A 1 91 ? 9.281 -3.024 -9.516 1.00 89.50 91 ASP A O 1
ATOM 710 N N . PHE A 1 92 ? 7.097 -3.228 -10.027 1.00 87.62 92 PHE A N 1
ATOM 711 C CA . PHE A 1 92 ? 6.726 -4.097 -8.915 1.00 87.62 92 PHE A CA 1
ATOM 712 C C . PHE A 1 92 ? 5.892 -5.270 -9.422 1.00 87.62 92 PHE A C 1
ATOM 714 O O . PHE A 1 92 ? 4.868 -5.060 -10.070 1.00 87.62 92 PHE A O 1
ATOM 721 N N . HIS A 1 93 ? 6.281 -6.499 -9.082 1.00 85.94 93 HIS A N 1
ATOM 722 C CA . HIS A 1 93 ? 5.564 -7.709 -9.474 1.00 85.94 93 HIS A CA 1
ATOM 723 C C . HIS A 1 93 ? 4.794 -8.308 -8.299 1.00 85.94 93 HIS A C 1
ATOM 725 O O . HIS A 1 93 ? 5.380 -8.954 -7.427 1.0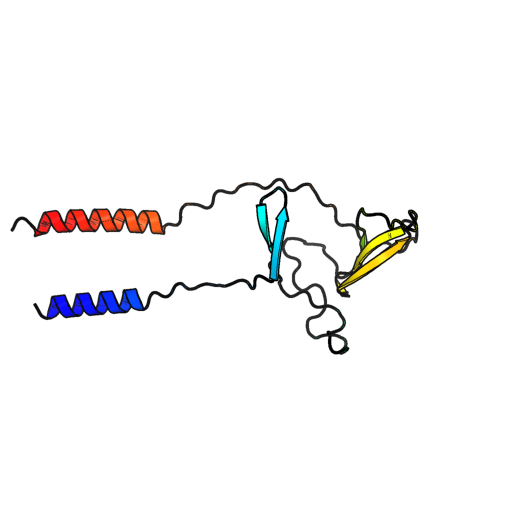0 85.94 93 HIS A O 1
ATOM 731 N N . PHE A 1 94 ? 3.463 -8.190 -8.311 1.00 79.88 94 PHE A N 1
ATOM 732 C CA . PHE A 1 94 ? 2.626 -8.660 -7.201 1.00 79.88 94 PHE A CA 1
ATOM 733 C C . PHE A 1 94 ? 2.669 -10.185 -7.025 1.00 79.88 94 PHE A C 1
ATOM 735 O O . PHE A 1 94 ? 2.816 -10.663 -5.907 1.00 79.88 94 PHE A O 1
ATOM 742 N N . GLY A 1 95 ? 2.658 -10.958 -8.119 1.00 79.56 95 GLY A N 1
ATOM 743 C CA . GLY A 1 95 ? 2.687 -12.430 -8.048 1.00 79.56 95 GLY A CA 1
ATOM 744 C C . GLY A 1 95 ? 3.997 -13.053 -7.542 1.00 79.56 95 GLY A C 1
ATOM 745 O O . GLY A 1 95 ? 3.988 -14.168 -7.031 1.00 79.56 95 GLY A O 1
ATOM 746 N N . LEU A 1 96 ? 5.124 -12.345 -7.668 1.00 78.88 96 LEU A N 1
ATOM 747 C CA . LEU A 1 96 ? 6.441 -12.821 -7.229 1.00 78.88 96 LEU A CA 1
ATOM 748 C C . LEU A 1 96 ? 6.941 -12.071 -5.986 1.00 78.88 96 LEU A C 1
ATOM 750 O O . LEU A 1 96 ? 7.944 -12.470 -5.405 1.00 78.88 96 LEU A O 1
ATOM 754 N N . SER A 1 97 ? 6.251 -10.998 -5.586 1.00 77.12 97 SER A N 1
ATOM 755 C CA . SER A 1 97 ? 6.691 -10.050 -4.555 1.00 77.12 97 SER A CA 1
ATOM 756 C C . SER A 1 97 ? 8.103 -9.501 -4.809 1.00 77.12 97 SER A C 1
ATOM 758 O O . SER A 1 97 ? 8.905 -9.365 -3.886 1.00 77.12 97 SER A O 1
ATOM 760 N N . LEU A 1 98 ? 8.414 -9.195 -6.072 1.00 81.50 98 LEU A N 1
ATOM 761 C CA . LEU A 1 98 ? 9.710 -8.665 -6.501 1.00 81.50 98 LEU A CA 1
ATOM 762 C C . LEU A 1 98 ? 9.592 -7.191 -6.902 1.00 81.50 98 LEU A C 1
ATOM 764 O O . LEU A 1 98 ? 8.549 -6.754 -7.386 1.00 81.50 98 LEU A O 1
ATOM 768 N N . GLN A 1 99 ? 10.683 -6.450 -6.723 1.00 87.75 99 GLN A N 1
ATOM 769 C CA . GLN A 1 99 ? 10.870 -5.104 -7.261 1.00 87.75 99 GLN A CA 1
ATOM 770 C C . GLN A 1 99 ? 12.060 -5.126 -8.221 1.00 87.75 99 GLN A C 1
ATOM 772 O O . GLN A 1 99 ? 13.094 -5.722 -7.905 1.00 87.75 99 GLN A O 1
ATOM 777 N N . GLY A 1 100 ? 11.914 -4.473 -9.370 1.00 89.88 100 GLY A N 1
ATOM 778 C CA . GLY A 1 100 ? 12.918 -4.446 -10.425 1.00 89.88 100 GLY A CA 1
ATOM 779 C C . GLY A 1 100 ? 12.909 -3.144 -11.213 1.00 89.88 100 GLY A C 1
ATOM 780 O O . GLY A 1 100 ? 12.289 -2.155 -10.817 1.00 89.88 100 GLY A O 1
ATOM 781 N N . TYR A 1 101 ? 13.647 -3.146 -12.314 1.00 90.56 101 TYR A N 1
ATOM 782 C CA . TYR A 1 101 ? 13.575 -2.109 -13.329 1.00 90.56 101 TYR A CA 1
ATOM 783 C C . TYR A 1 101 ? 13.535 -2.757 -14.712 1.00 90.56 101 TYR A C 1
ATOM 785 O O . TYR A 1 101 ? 14.088 -3.842 -14.917 1.00 90.56 101 TYR A O 1
ATOM 793 N N . GLY A 1 102 ? 12.953 -2.062 -15.684 1.00 87.62 102 GLY A N 1
ATOM 794 C CA . GLY A 1 102 ? 12.965 -2.495 -17.077 1.00 87.62 102 GLY A CA 1
ATOM 795 C C . GLY A 1 102 ? 12.688 -1.357 -18.054 1.00 87.62 102 GLY A C 1
ATOM 796 O O . GLY A 1 102 ? 12.332 -0.248 -17.653 1.00 87.62 102 GLY A O 1
ATOM 797 N N . GLY A 1 103 ? 12.835 -1.645 -19.347 1.00 87.94 103 GLY A N 1
ATOM 798 C CA . GLY A 1 103 ? 12.731 -0.648 -20.408 1.00 87.94 103 GLY A CA 1
ATOM 799 C C . GLY A 1 103 ? 11.313 -0.117 -20.604 1.00 87.94 103 GLY A C 1
ATOM 800 O O . GLY A 1 103 ? 10.392 -0.868 -20.912 1.00 87.94 103 GLY A O 1
ATOM 801 N N . LYS A 1 104 ? 11.149 1.210 -20.567 1.00 83.38 104 LYS A N 1
ATOM 802 C CA . LYS A 1 104 ? 9.861 1.889 -20.811 1.00 83.38 104 LYS A CA 1
ATOM 803 C C . LYS A 1 104 ? 9.261 1.590 -22.194 1.00 83.38 104 LYS A C 1
ATOM 805 O O . LYS A 1 104 ? 8.064 1.765 -22.396 1.00 83.38 104 LYS A O 1
ATOM 810 N N . GLY A 1 105 ? 10.093 1.171 -23.150 1.00 73.88 105 GLY A N 1
ATOM 811 C CA . GLY A 1 105 ? 9.711 0.873 -24.532 1.00 73.88 105 GLY A CA 1
ATOM 812 C C . GLY A 1 105 ? 9.855 -0.592 -24.939 1.00 73.88 105 GLY A C 1
ATOM 813 O O . GLY A 1 105 ? 9.784 -0.867 -26.133 1.00 73.88 105 GLY A O 1
ATOM 814 N N . SER A 1 106 ? 10.081 -1.528 -24.007 1.00 65.88 106 SER A N 1
ATOM 815 C CA . SER A 1 106 ? 10.423 -2.914 -24.368 1.00 65.88 106 SER A CA 1
ATOM 816 C C . SER A 1 106 ? 9.273 -3.718 -24.993 1.00 65.88 106 SER A C 1
ATOM 818 O O . SER A 1 106 ? 9.470 -4.854 -25.398 1.00 65.88 106 SER A O 1
ATOM 820 N N . GLY A 1 107 ? 8.075 -3.143 -25.143 1.00 63.31 107 GLY A N 1
ATOM 821 C CA . GLY A 1 107 ? 6.927 -3.831 -25.745 1.00 63.31 107 GLY A CA 1
ATOM 822 C C . GLY A 1 107 ? 6.318 -4.918 -24.853 1.00 63.31 107 GLY A C 1
ATOM 823 O O . GLY A 1 107 ? 5.243 -5.414 -25.173 1.00 63.31 107 GLY A O 1
ATOM 824 N N . ASP A 1 108 ? 6.932 -5.211 -23.702 1.00 65.31 108 ASP A N 1
ATOM 825 C CA . ASP A 1 108 ? 6.525 -6.265 -22.762 1.00 65.31 108 ASP A CA 1
ATOM 826 C C . ASP A 1 108 ? 5.223 -5.965 -21.995 1.00 65.31 108 ASP A C 1
ATOM 828 O O . ASP A 1 108 ? 4.817 -6.741 -21.137 1.00 65.31 108 ASP A O 1
ATOM 832 N N . GLY A 1 109 ? 4.524 -4.871 -22.316 1.00 65.12 109 GLY A N 1
ATOM 833 C CA . GLY A 1 109 ? 3.133 -4.672 -21.903 1.00 65.12 109 GLY A CA 1
ATOM 834 C C . GLY A 1 109 ? 2.903 -4.737 -20.391 1.00 65.12 109 GLY A C 1
ATOM 835 O O . GLY A 1 109 ? 1.967 -5.393 -19.944 1.00 65.12 109 GLY A O 1
ATOM 836 N N . PHE A 1 110 ? 3.743 -4.074 -19.596 1.00 74.94 110 PHE A N 1
ATOM 837 C CA . PHE A 1 110 ? 3.504 -3.946 -18.158 1.00 74.94 110 PHE A CA 1
ATOM 838 C C . PHE A 1 110 ? 2.208 -3.182 -17.879 1.00 74.94 110 PHE A C 1
ATOM 840 O O . PHE A 1 110 ? 1.854 -2.225 -18.577 1.00 74.94 110 PHE A O 1
ATOM 847 N N . TYR A 1 111 ? 1.530 -3.573 -16.805 1.00 84.75 111 TYR A N 1
ATOM 848 C CA . TYR A 1 111 ? 0.366 -2.848 -16.321 1.00 84.75 111 TYR A CA 1
ATOM 849 C C . TYR A 1 111 ? 0.788 -1.533 -15.650 1.00 84.75 111 TYR A C 1
ATOM 851 O O . TYR A 1 111 ? 1.936 -1.344 -15.249 1.00 84.75 111 TYR A O 1
ATOM 859 N N . ALA A 1 112 ? -0.150 -0.602 -15.507 1.00 81.62 112 ALA A N 1
ATOM 860 C CA . ALA A 1 112 ? 0.060 0.633 -14.762 1.00 81.62 112 ALA A CA 1
ATOM 861 C C . ALA A 1 112 ? -1.107 0.846 -13.798 1.00 81.62 112 ALA A C 1
ATOM 863 O O . ALA A 1 112 ? -2.263 0.616 -14.157 1.00 81.62 112 ALA A O 1
ATOM 864 N N . LEU A 1 113 ? -0.808 1.293 -12.576 1.00 82.12 113 LEU A N 1
ATOM 865 C CA . LEU A 1 113 ? -1.818 1.665 -11.591 1.00 82.12 113 LEU A CA 1
ATOM 866 C C . LEU A 1 113 ? -1.878 3.190 -11.507 1.00 82.12 113 LEU A C 1
ATOM 868 O O . LEU A 1 113 ? -0.941 3.838 -11.039 1.00 82.12 113 LEU A O 1
ATOM 872 N N . ALA A 1 114 ? -2.975 3.778 -11.978 1.00 78.88 114 ALA A N 1
ATOM 873 C CA . ALA A 1 114 ? -3.170 5.217 -11.882 1.00 78.88 114 ALA A CA 1
ATOM 874 C C . ALA A 1 114 ? -3.461 5.602 -10.424 1.00 78.88 114 ALA A C 1
ATOM 876 O O . ALA A 1 114 ? -4.523 5.293 -9.884 1.00 78.88 114 ALA A O 1
ATOM 877 N N . VAL A 1 115 ? -2.521 6.296 -9.784 1.00 75.44 115 VAL A N 1
ATOM 878 C CA . VAL A 1 115 ? -2.708 6.819 -8.427 1.00 75.44 115 VAL A CA 1
ATOM 879 C C . VAL A 1 115 ? -3.297 8.222 -8.522 1.00 75.44 115 VAL A C 1
ATOM 881 O O . VAL A 1 115 ? -2.621 9.167 -8.927 1.00 75.44 115 VAL A O 1
ATOM 884 N N . ARG A 1 116 ? -4.567 8.380 -8.135 1.00 71.94 116 ARG A N 1
ATOM 885 C CA . ARG A 1 116 ? -5.141 9.712 -7.895 1.00 71.94 116 ARG A CA 1
ATOM 886 C C . ARG A 1 116 ? -4.648 10.239 -6.542 1.00 71.94 116 ARG A C 1
ATOM 888 O O . ARG A 1 116 ? -4.629 9.463 -5.584 1.00 71.94 116 ARG A O 1
ATOM 895 N N . PRO A 1 117 ? -4.305 11.534 -6.409 1.00 70.00 117 PRO A N 1
ATOM 896 C CA . PRO A 1 117 ? -4.179 12.154 -5.096 1.00 70.00 117 PRO A CA 1
ATOM 897 C C . PRO A 1 117 ? -5.465 11.874 -4.311 1.00 70.00 117 PRO A C 1
ATOM 899 O O . PRO A 1 117 ? -6.569 12.134 -4.799 1.00 70.00 117 PRO A O 1
ATOM 902 N N . GLY A 1 118 ? -5.337 11.240 -3.147 1.00 63.34 118 GLY A N 1
ATOM 903 C CA . GLY A 1 118 ? -6.492 10.820 -2.365 1.00 63.34 118 GLY A CA 1
ATOM 904 C C . GLY A 1 118 ? -7.270 12.034 -1.865 1.00 63.34 118 GLY A C 1
ATOM 905 O O . GLY A 1 118 ? -6.775 12.782 -1.025 1.00 63.34 118 GLY A O 1
ATOM 906 N N . GLU A 1 119 ? -8.506 12.210 -2.334 1.00 56.50 119 GLU A N 1
ATOM 907 C CA . GLU A 1 119 ? -9.481 13.017 -1.605 1.00 56.50 119 GLU A CA 1
ATOM 908 C C . GLU A 1 119 ? -9.930 12.178 -0.413 1.00 56.50 119 GLU A C 1
ATOM 910 O O . GLU A 1 119 ? -10.754 11.272 -0.537 1.00 56.50 119 GLU A O 1
ATOM 915 N N . VAL A 1 120 ? -9.321 12.422 0.746 1.00 58.50 120 VAL A N 1
ATOM 916 C CA . VAL A 1 120 ? -9.733 11.776 1.991 1.00 58.50 120 VAL A CA 1
ATOM 917 C C . VAL A 1 120 ? -11.098 12.347 2.364 1.00 58.50 120 VAL A C 1
ATOM 919 O O . VAL A 1 120 ? -11.184 13.394 3.004 1.00 58.50 120 VAL A O 1
ATOM 922 N N . SER A 1 121 ? -12.170 11.679 1.939 1.00 54.25 121 SER A N 1
ATOM 923 C CA . SER A 1 121 ? -13.517 11.994 2.406 1.00 54.25 121 SER A CA 1
ATOM 924 C C . SER A 1 121 ? -13.582 11.659 3.892 1.00 54.25 121 SER A C 1
ATOM 926 O O . SER A 1 121 ? -13.567 10.494 4.293 1.00 54.25 121 SER A O 1
ATOM 928 N N . PHE A 1 122 ? -13.561 12.692 4.733 1.00 50.16 122 PHE A N 1
ATOM 929 C CA . PHE A 1 122 ? -13.723 12.544 6.170 1.00 50.16 122 PHE A CA 1
ATOM 930 C C . PHE A 1 122 ? -15.176 12.148 6.423 1.00 50.16 122 PHE A C 1
ATOM 932 O O . PHE A 1 122 ? -16.046 13.010 6.485 1.00 50.16 122 PHE A O 1
ATOM 939 N N . ASN A 1 123 ? -15.450 10.848 6.514 1.00 52.38 123 ASN A N 1
ATOM 940 C CA . ASN A 1 123 ? -16.772 10.359 6.875 1.00 52.38 123 ASN A CA 1
ATOM 941 C C . ASN A 1 123 ? -16.832 10.315 8.411 1.00 52.38 123 ASN A C 1
ATOM 943 O O . ASN A 1 123 ? -16.219 9.423 9.007 1.00 52.38 123 ASN A O 1
ATOM 947 N N . PRO A 1 124 ? -17.464 11.295 9.088 1.00 55.69 124 PRO A N 1
ATOM 948 C CA . PRO A 1 124 ? -17.512 11.309 10.541 1.00 55.69 124 PRO A CA 1
ATOM 949 C C . PRO A 1 124 ? -18.202 10.036 11.024 1.00 55.69 124 PRO A C 1
ATOM 951 O O . PRO A 1 124 ? -19.365 9.784 10.710 1.00 55.69 124 PRO A O 1
ATOM 954 N N . VAL A 1 125 ? -17.471 9.221 11.783 1.00 68.69 125 VAL A N 1
ATOM 955 C CA . VAL A 1 125 ? -18.027 8.011 12.385 1.00 68.69 125 VAL A CA 1
ATOM 956 C C . VAL A 1 125 ? -19.101 8.451 13.383 1.00 68.69 125 VAL A C 1
ATOM 958 O O . VAL A 1 125 ? -18.794 9.237 14.287 1.00 68.69 125 VAL A O 1
ATOM 961 N N . PRO A 1 126 ? -20.356 7.988 13.237 1.00 69.81 126 PRO A N 1
ATOM 962 C CA . PRO A 1 126 ? -21.416 8.318 14.175 1.00 69.81 126 PRO A CA 1
ATOM 963 C C . PRO A 1 126 ? -20.982 7.971 15.599 1.00 69.81 126 PRO A C 1
ATOM 965 O O . PRO A 1 126 ? -20.431 6.894 15.837 1.00 69.81 126 PRO A O 1
ATOM 968 N N . ILE A 1 127 ? -21.225 8.884 16.544 1.00 71.50 127 ILE A N 1
ATOM 969 C CA . ILE A 1 127 ? -20.896 8.680 17.960 1.00 71.50 127 ILE A CA 1
ATOM 970 C C . ILE A 1 127 ? -21.462 7.316 18.387 1.00 71.50 127 ILE A C 1
ATOM 972 O O . ILE A 1 127 ? -22.671 7.105 18.233 1.00 71.50 127 ILE A O 1
ATOM 976 N N . PRO A 1 128 ? -20.630 6.391 18.907 1.00 72.19 128 PRO A N 1
ATOM 977 C CA . PRO A 1 128 ? -21.084 5.056 19.261 1.00 72.19 128 PRO A CA 1
ATOM 978 C C . PRO A 1 128 ? -22.303 5.132 20.181 1.00 72.19 128 PRO A C 1
ATOM 980 O O . PRO A 1 128 ? -22.306 5.900 21.147 1.00 72.19 128 PRO A O 1
ATOM 983 N N . GLY A 1 129 ? -23.325 4.308 19.922 1.00 79.06 129 GLY A N 1
ATOM 984 C CA . GLY A 1 129 ? -24.568 4.269 20.711 1.00 79.06 129 GLY A CA 1
ATOM 985 C C . GLY A 1 129 ? -24.352 4.105 22.224 1.00 79.06 129 GLY A C 1
ATOM 986 O O . GLY A 1 129 ? -25.229 4.445 23.017 1.00 79.06 129 GLY A O 1
ATOM 987 N N . ALA A 1 130 ? -23.155 3.675 22.633 1.00 82.00 130 ALA A N 1
ATOM 988 C CA . ALA A 1 130 ? -22.674 3.678 24.007 1.00 82.00 130 ALA A CA 1
ATOM 989 C C . ALA A 1 130 ? -22.821 5.036 24.719 1.00 82.00 130 ALA A C 1
ATOM 991 O O . ALA A 1 130 ? -23.161 5.039 25.895 1.00 82.00 130 ALA A O 1
ATOM 992 N N . VAL A 1 131 ? -22.644 6.180 24.044 1.00 85.56 131 VAL A N 1
ATOM 993 C CA . VAL A 1 131 ? -22.818 7.505 24.680 1.00 85.56 131 VAL A CA 1
ATOM 994 C C . VAL A 1 131 ? -24.288 7.764 25.024 1.00 85.56 131 VAL A C 1
ATOM 996 O O . VAL A 1 131 ? -24.595 8.243 26.115 1.00 85.56 131 VAL A O 1
ATOM 999 N N . TRP A 1 132 ? -25.212 7.375 24.141 1.00 85.00 132 TRP A N 1
ATOM 1000 C CA . TRP A 1 132 ? -26.654 7.484 24.379 1.00 85.00 132 TRP A CA 1
ATOM 1001 C C . TRP A 1 132 ? -27.134 6.518 25.465 1.00 85.00 132 TRP A C 1
ATOM 1003 O O . TRP A 1 132 ? -27.898 6.902 26.353 1.00 85.00 132 TRP A O 1
ATOM 1013 N N . LEU A 1 133 ? -26.650 5.275 25.447 1.00 88.62 133 LEU A N 1
ATOM 1014 C CA . LEU A 1 133 ? -26.947 4.284 26.484 1.00 88.62 133 LEU A CA 1
ATOM 1015 C C . LEU A 1 133 ? -26.382 4.700 27.845 1.00 88.62 133 LEU A C 1
ATOM 1017 O O . LEU A 1 133 ? -27.079 4.611 28.854 1.00 88.62 133 LEU A O 1
ATOM 1021 N N . PHE A 1 134 ? -25.157 5.220 27.875 1.00 89.31 134 PHE A N 1
ATOM 1022 C CA . PHE A 1 134 ? -24.529 5.704 29.098 1.00 89.31 134 PHE A CA 1
ATOM 1023 C C . PHE A 1 134 ? -25.256 6.930 29.661 1.00 89.31 134 PHE A C 1
ATOM 1025 O O . PHE A 1 134 ? -25.593 6.956 30.845 1.00 89.31 134 PHE A O 1
ATOM 1032 N N . GLY A 1 135 ? -25.577 7.912 28.812 1.00 90.81 135 GLY A N 1
ATOM 1033 C CA . GLY A 1 135 ? -26.331 9.101 29.214 1.00 90.81 135 GLY A CA 1
ATOM 1034 C C . GLY A 1 135 ? -27.730 8.762 29.732 1.00 90.81 135 GLY A C 1
ATOM 1035 O O . GLY A 1 135 ? -28.122 9.203 30.815 1.00 90.81 135 GLY A O 1
ATOM 1036 N N . SER A 1 136 ? -28.471 7.926 29.000 1.00 91.75 136 SER A N 1
ATOM 1037 C CA . SER A 1 136 ? -29.825 7.510 29.389 1.00 91.75 136 SER A CA 1
ATOM 1038 C C . SER A 1 136 ? -29.830 6.665 30.672 1.00 91.75 136 SER A C 1
ATOM 1040 O O . SER A 1 136 ? -30.665 6.889 31.554 1.00 91.75 136 SER A O 1
ATOM 1042 N N . GLY A 1 137 ? -28.847 5.774 30.841 1.00 92.75 137 GLY A N 1
ATOM 1043 C CA . GLY A 1 137 ? -28.640 5.007 32.068 1.00 92.75 137 GLY A CA 1
ATOM 1044 C C . GLY A 1 137 ? -28.361 5.885 33.291 1.00 92.75 137 GLY A C 1
ATOM 1045 O O . GLY A 1 137 ? -28.966 5.671 34.344 1.00 92.75 137 GLY A O 1
ATOM 1046 N N . LEU A 1 138 ? -27.509 6.911 33.164 1.00 94.00 138 LEU A N 1
ATOM 1047 C CA . LEU A 1 138 ? -27.179 7.817 34.273 1.00 94.00 138 LEU A CA 1
ATOM 1048 C C . LEU A 1 138 ? -28.397 8.639 34.724 1.00 94.00 138 LEU A C 1
ATOM 1050 O O . LEU A 1 138 ? -28.664 8.760 35.923 1.00 94.00 138 LEU A O 1
ATOM 1054 N N . ILE A 1 139 ? -29.173 9.156 33.765 1.00 93.06 139 ILE A N 1
ATOM 1055 C CA . ILE A 1 139 ? -30.415 9.897 34.033 1.00 93.06 139 ILE A CA 1
ATOM 1056 C C . ILE A 1 139 ? -31.439 8.992 34.730 1.00 93.06 139 ILE A C 1
ATOM 1058 O O . ILE A 1 139 ? -32.034 9.392 35.737 1.00 93.06 139 ILE A O 1
ATOM 1062 N N . GLY A 1 140 ? -31.600 7.754 34.252 1.00 90.94 140 GLY A N 1
ATOM 1063 C CA . GLY A 1 140 ? -32.465 6.756 34.881 1.00 90.94 140 GLY A CA 1
ATOM 1064 C C . GLY A 1 140 ? -32.073 6.467 36.333 1.00 90.94 140 GLY A C 1
ATOM 1065 O O . GLY A 1 140 ? -32.939 6.414 37.211 1.00 90.94 140 GLY A O 1
ATOM 1066 N N . LEU A 1 141 ? -30.770 6.368 36.616 1.00 89.81 141 LEU A N 1
ATOM 1067 C CA . LEU A 1 141 ? -30.244 6.110 37.958 1.00 89.81 141 LEU A CA 1
ATOM 1068 C C . LEU A 1 141 ? -30.518 7.272 38.932 1.00 89.81 141 LEU A C 1
ATOM 1070 O O . LEU A 1 141 ? -30.936 7.050 40.073 1.00 89.81 141 LEU A O 1
ATOM 1074 N N . VAL A 1 142 ? -30.332 8.519 38.482 1.00 91.25 142 VAL A N 1
ATOM 1075 C CA . VAL A 1 142 ? -30.623 9.726 39.282 1.00 91.25 142 VAL A CA 1
ATOM 1076 C C . VAL A 1 142 ? -32.124 9.851 39.561 1.00 91.25 142 VAL A C 1
ATOM 1078 O O . VAL A 1 142 ? -32.519 10.150 40.694 1.00 91.25 142 VAL A O 1
ATOM 1081 N N . GLY A 1 143 ? -32.968 9.573 38.563 1.00 84.44 143 GLY A N 1
ATOM 1082 C CA . GLY A 1 143 ? -34.424 9.558 38.717 1.00 84.44 143 GLY A CA 1
ATOM 1083 C C . GLY A 1 143 ? -34.897 8.514 39.733 1.00 84.44 143 GLY A C 1
ATOM 1084 O O . GLY A 1 143 ? -35.695 8.823 40.622 1.00 84.44 143 GLY A O 1
ATOM 1085 N N . PHE A 1 144 ? -34.342 7.300 39.675 1.00 85.25 144 PHE A N 1
ATOM 1086 C CA . PHE A 1 144 ? -34.640 6.245 40.646 1.00 85.25 144 PHE A CA 1
ATOM 1087 C C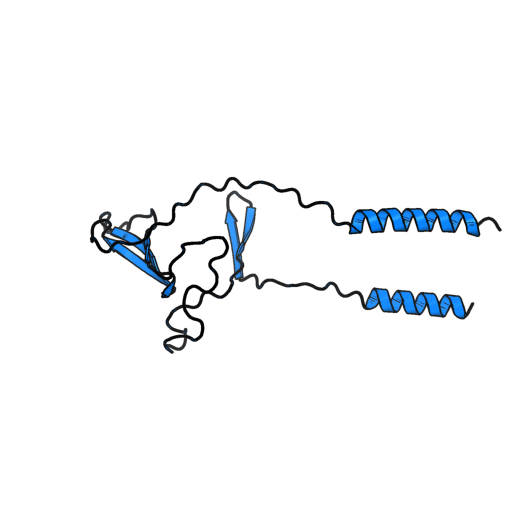 . PHE A 1 144 ? -34.213 6.626 42.070 1.00 85.25 144 PHE A C 1
ATOM 1089 O O . PHE A 1 144 ? -34.981 6.430 43.013 1.00 85.25 144 PHE A O 1
ATOM 1096 N N . ARG A 1 145 ? -33.036 7.239 42.249 1.00 80.81 145 ARG A N 1
ATOM 1097 C CA . ARG A 1 145 ? -32.558 7.672 43.574 1.00 80.81 145 ARG A CA 1
ATOM 1098 C C . ARG A 1 145 ? -33.493 8.693 44.232 1.00 80.81 145 ARG A C 1
ATOM 1100 O O . ARG A 1 145 ? -33.745 8.592 45.430 1.00 80.81 145 ARG A O 1
ATOM 1107 N N . ARG A 1 146 ? -34.046 9.637 43.464 1.00 76.06 146 ARG A N 1
ATOM 1108 C CA . ARG A 1 146 ? -34.988 10.649 43.982 1.00 76.06 146 ARG A CA 1
ATOM 1109 C C . ARG A 1 146 ? -36.328 10.052 44.418 1.00 76.06 146 ARG A C 1
ATOM 1111 O O . ARG A 1 146 ? -36.894 10.501 45.407 1.00 76.06 146 ARG A O 1
ATOM 1118 N N . LYS A 1 147 ? -36.817 9.018 43.726 1.00 71.25 147 LYS A N 1
ATOM 1119 C CA . LYS A 1 147 ? -38.100 8.366 44.046 1.00 71.25 147 LYS A CA 1
ATOM 1120 C C . LYS A 1 147 ? -38.049 7.514 45.320 1.00 71.25 147 LYS A C 1
ATOM 1122 O O . LYS A 1 147 ? -39.054 7.408 46.015 1.00 71.25 147 LYS A O 1
ATOM 1127 N N . PHE A 1 148 ? -36.902 6.901 45.618 1.00 65.94 148 PHE A N 1
ATOM 1128 C CA . PHE A 1 148 ? -36.754 5.973 46.748 1.00 65.94 148 PHE A CA 1
ATOM 1129 C C . PHE A 1 148 ? -35.996 6.548 47.955 1.00 65.94 148 PHE A C 1
ATOM 1131 O O . PHE A 1 148 ? -35.970 5.896 48.991 1.00 65.94 148 PHE A O 1
ATOM 1138 N N . GLY A 1 149 ? -35.391 7.737 47.842 1.00 60.66 149 GLY A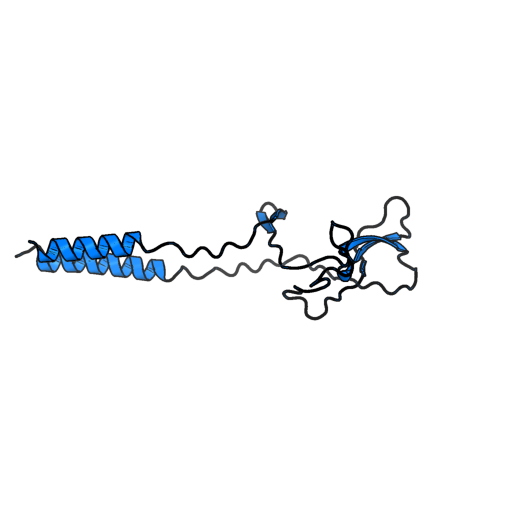 N 1
ATOM 1139 C CA . GLY A 1 149 ? -34.656 8.394 48.933 1.00 60.66 149 GLY A CA 1
ATOM 1140 C C . GLY A 1 149 ? -35.489 9.296 49.855 1.00 60.66 149 GLY A C 1
ATOM 1141 O O . GLY A 1 149 ? -34.978 9.706 50.888 1.00 60.66 149 GLY A O 1
ATOM 1142 N N . ASN A 1 150 ? -36.745 9.593 49.505 1.00 57.03 150 ASN A N 1
ATOM 1143 C CA . ASN A 1 150 ? -37.650 10.446 50.295 1.00 57.03 150 ASN A CA 1
ATOM 1144 C C . ASN A 1 150 ? -38.751 9.640 51.022 1.00 57.03 150 ASN A C 1
ATOM 1146 O O . ASN A 1 150 ? -39.888 10.099 51.129 1.00 57.03 150 ASN A O 1
ATOM 1150 N N . ARG A 1 151 ? -38.443 8.424 51.484 1.00 52.62 151 ARG A N 1
ATOM 1151 C CA . ARG A 1 151 ? -39.299 7.638 52.386 1.00 52.62 151 ARG A CA 1
ATOM 1152 C C . ARG A 1 151 ? -38.500 7.157 53.580 1.00 52.62 151 ARG A C 1
ATOM 1154 O O . ARG A 1 151 ? -37.355 6.712 53.346 1.00 52.62 151 ARG A O 1
#

Radius of gyration: 28.06 Å; chains: 1; bounding box: 61×38×79 Å

Secondary structure (DSSP, 8-state):
-HHHHHHHHHHHHHHHH---------EEEEEEETTEEEEEE----B-SS-TTS-SSPTT-B----TT-TT--SSEEEEEEEPTT-TTEEEEEETTTTEEEEEETTSS---EE-----------PPPPPTHHHHHHHHHHHHHHHHHHHS--

Sequence (151 aa):
MKKKLVLLLIATVVLCFSGVANAYFGKIGTANYLGRDYNLIYEGELGYQAKDGSYPQPGWGLCNTGDFDHLQAAAYWSSTEYSLNPSDAWDFHFGLSLQGYGGKGSGDGFYALAVRPGEVSFNPVPIPGAVWLFGSGLIGLVGFRRKFGNR

pLDDT: mean 76.06, std 12.29, range [48.16, 95.19]